Protein AF-A0A936L892-F1 (afdb_monomer_lite)

Sequence (124 aa):
MNAMTQAGFDYALLPQESIIQCRATGERIRTRLKRTVQDILESGKDLIQVKPILSGNFEAWFELETGLDRQMAYKFIQAAEKFGDGMYNNYTSLSPTVLYLISAPSTPETVVTQAIEKLSPARK

Structure (mmCIF, N/CA/C/O backbone):
data_AF-A0A936L892-F1
#
_entry.id   AF-A0A936L892-F1
#
loop_
_atom_site.group_PDB
_atom_site.id
_atom_site.type_symbol
_atom_site.label_atom_id
_atom_site.label_alt_id
_atom_site.label_comp_id
_atom_site.label_asym_id
_atom_site.label_entity_id
_atom_site.label_seq_id
_atom_site.pdbx_PDB_ins_code
_atom_site.Cartn_x
_atom_site.Cartn_y
_atom_site.Cartn_z
_atom_site.occupancy
_atom_site.B_iso_or_equiv
_atom_site.auth_seq_id
_atom_site.auth_comp_id
_atom_site.auth_asym_id
_atom_site.auth_atom_id
_atom_site.pdbx_PDB_model_num
ATOM 1 N N . MET A 1 1 ? 27.743 -10.155 -11.058 1.00 42.44 1 MET A N 1
ATOM 2 C CA . MET A 1 1 ? 26.477 -9.863 -11.766 1.00 42.44 1 MET A CA 1
ATOM 3 C C . MET A 1 1 ? 26.783 -8.848 -12.854 1.00 42.44 1 MET A C 1
ATOM 5 O O . MET A 1 1 ? 27.204 -7.750 -12.516 1.00 42.44 1 MET A O 1
ATOM 9 N N . ASN A 1 2 ? 26.671 -9.221 -14.134 1.00 41.81 2 ASN A N 1
ATOM 10 C CA . ASN A 1 2 ? 26.874 -8.277 -15.238 1.00 41.81 2 ASN A CA 1
ATOM 11 C C . ASN A 1 2 ? 25.767 -7.221 -15.212 1.00 41.81 2 ASN A C 1
ATOM 13 O O . ASN A 1 2 ? 24.605 -7.561 -14.998 1.00 41.81 2 ASN A O 1
ATOM 17 N N . ALA A 1 3 ? 26.103 -5.964 -15.506 1.00 52.38 3 ALA A N 1
ATOM 18 C CA . ALA A 1 3 ? 25.141 -4.858 -15.583 1.00 52.38 3 ALA A CA 1
ATOM 19 C C . ALA A 1 3 ? 24.004 -5.083 -16.613 1.00 52.38 3 ALA A C 1
ATOM 21 O O . ALA A 1 3 ? 23.037 -4.320 -16.646 1.00 52.38 3 ALA A O 1
ATOM 22 N N . MET A 1 4 ? 24.117 -6.122 -17.453 1.00 53.94 4 MET A N 1
ATOM 23 C CA . MET A 1 4 ? 23.160 -6.520 -18.494 1.00 53.94 4 MET A CA 1
ATOM 24 C C . MET A 1 4 ? 22.161 -7.608 -18.062 1.00 53.94 4 MET A C 1
ATOM 26 O O . MET A 1 4 ? 21.130 -7.761 -18.706 1.00 53.94 4 MET A O 1
ATOM 30 N N . THR A 1 5 ? 22.404 -8.292 -16.944 1.00 53.06 5 THR A N 1
ATOM 31 C CA . THR A 1 5 ? 21.514 -9.329 -16.394 1.00 53.06 5 THR A CA 1
ATOM 32 C C . THR A 1 5 ? 20.964 -8.869 -15.055 1.00 53.06 5 THR A C 1
ATOM 34 O O . THR A 1 5 ? 21.705 -8.815 -14.071 1.00 53.06 5 THR A O 1
ATOM 37 N N . GLN A 1 6 ? 19.669 -8.558 -15.002 1.00 57.38 6 GLN A N 1
ATOM 38 C CA . GLN A 1 6 ? 18.984 -8.249 -13.750 1.00 57.38 6 GLN A CA 1
ATOM 39 C C . GLN A 1 6 ? 17.868 -9.266 -13.515 1.00 57.38 6 GLN A C 1
ATOM 41 O O . GLN A 1 6 ? 16.940 -9.364 -14.309 1.00 57.38 6 GLN A O 1
ATOM 46 N N . ALA A 1 7 ? 17.985 -10.022 -12.417 1.00 58.97 7 ALA A N 1
ATOM 47 C CA . ALA A 1 7 ? 16.954 -10.919 -11.884 1.00 58.97 7 ALA A CA 1
ATOM 48 C C . ALA A 1 7 ? 16.265 -11.826 -12.930 1.00 58.97 7 ALA A C 1
ATOM 50 O O . ALA A 1 7 ? 15.044 -11.845 -13.037 1.00 58.97 7 ALA A O 1
ATOM 51 N N . GLY A 1 8 ? 17.049 -12.577 -13.709 1.00 69.38 8 GLY A N 1
ATOM 52 C CA . GLY A 1 8 ? 16.520 -13.560 -14.666 1.00 69.38 8 GLY A CA 1
ATOM 53 C C . GLY A 1 8 ? 16.074 -12.990 -16.016 1.00 69.38 8 GLY A C 1
ATOM 54 O O . GLY A 1 8 ? 15.695 -13.765 -16.887 1.00 69.38 8 GLY A O 1
ATOM 55 N N . PHE A 1 9 ? 16.165 -11.672 -16.223 1.00 81.06 9 PHE A N 1
ATOM 56 C CA . PHE A 1 9 ? 15.986 -11.047 -17.532 1.00 81.06 9 PHE A CA 1
ATOM 57 C C . PHE A 1 9 ? 17.336 -10.589 -18.097 1.00 81.06 9 PHE A C 1
ATOM 59 O O . PHE A 1 9 ? 18.088 -9.868 -17.427 1.00 81.06 9 PHE A O 1
ATOM 66 N N . ASP A 1 10 ? 17.639 -11.008 -19.326 1.00 85.81 10 ASP A N 1
ATOM 67 C CA . ASP A 1 10 ? 18.864 -10.633 -20.031 1.00 85.81 10 ASP A CA 1
ATOM 68 C C . ASP A 1 10 ? 18.585 -9.537 -21.067 1.00 85.81 10 ASP A C 1
ATOM 70 O O . ASP A 1 10 ? 17.989 -9.777 -22.118 1.00 85.81 10 ASP A O 1
ATOM 74 N N . TYR A 1 11 ? 19.039 -8.317 -20.769 1.00 85.31 11 TYR A N 1
ATOM 75 C CA . TYR A 1 11 ? 18.915 -7.185 -21.687 1.00 85.31 11 TYR A CA 1
ATOM 76 C C . TYR A 1 11 ? 19.799 -7.338 -22.927 1.00 85.31 11 TYR A C 1
ATOM 78 O O . TYR A 1 11 ? 19.527 -6.677 -23.924 1.00 85.31 11 TYR A O 1
ATOM 86 N N . ALA A 1 12 ? 20.836 -8.184 -22.893 1.00 85.38 12 ALA A N 1
ATOM 87 C CA . ALA A 1 12 ? 21.728 -8.388 -24.033 1.00 85.38 12 ALA A CA 1
ATOM 88 C C . ALA A 1 12 ? 21.029 -9.060 -25.229 1.00 85.38 12 ALA A C 1
ATOM 90 O O . ALA A 1 12 ? 21.540 -9.001 -26.344 1.00 85.38 12 ALA A O 1
ATOM 91 N N . LEU A 1 13 ? 19.850 -9.655 -25.014 1.00 88.69 13 LEU A N 1
ATOM 92 C CA . LEU A 1 13 ? 19.029 -10.267 -26.062 1.00 88.69 13 LEU A CA 1
ATOM 93 C C . LEU A 1 13 ? 18.173 -9.253 -26.841 1.00 88.69 13 LEU A C 1
ATOM 95 O O . LEU A 1 13 ? 17.490 -9.633 -27.790 1.00 88.69 13 LEU A O 1
ATOM 99 N N . LEU A 1 14 ? 18.172 -7.977 -26.443 1.00 89.62 14 LEU A N 1
ATOM 100 C CA . LEU A 1 14 ? 17.365 -6.931 -27.069 1.00 89.62 14 LEU A CA 1
ATOM 101 C C . LEU A 1 14 ? 18.204 -6.038 -28.000 1.00 89.62 14 LEU A C 1
ATOM 103 O O . LEU A 1 14 ? 19.376 -5.780 -27.717 1.00 89.62 14 LEU A O 1
ATOM 107 N N . PRO A 1 15 ? 17.605 -5.469 -29.065 1.00 93.31 15 PRO A N 1
ATOM 108 C CA . PRO A 1 15 ? 18.222 -4.378 -29.817 1.00 93.31 15 PRO A CA 1
ATOM 109 C C . PRO A 1 15 ? 18.571 -3.195 -28.901 1.00 93.31 15 PRO A C 1
ATOM 111 O O . PRO A 1 15 ? 17.825 -2.896 -27.966 1.00 93.31 15 PRO A O 1
ATOM 114 N N . GLN A 1 16 ? 19.668 -2.478 -29.177 1.00 84.56 16 GLN A N 1
ATOM 115 C CA . GLN A 1 16 ? 20.139 -1.390 -28.302 1.00 84.56 16 GLN A CA 1
ATOM 116 C C . GLN A 1 16 ? 19.077 -0.314 -28.025 1.00 84.56 16 GLN A C 1
ATOM 118 O O . GLN A 1 16 ? 18.935 0.129 -26.885 1.00 84.56 16 GLN A O 1
ATOM 123 N N . GLU A 1 17 ? 18.298 0.072 -29.036 1.00 86.50 17 GLU A N 1
ATOM 124 C CA . GLU A 1 17 ? 17.201 1.035 -28.882 1.00 86.50 17 GLU A CA 1
ATOM 125 C C . GLU A 1 17 ? 16.131 0.526 -27.898 1.00 86.50 17 GLU A C 1
ATOM 127 O O . GLU A 1 17 ? 15.709 1.247 -26.988 1.00 86.50 17 GLU A O 1
ATOM 132 N N . SER A 1 18 ? 15.777 -0.760 -27.991 1.00 92.75 18 SER A N 1
ATOM 133 C CA . SER A 1 18 ? 14.855 -1.414 -27.061 1.00 92.75 18 SER A CA 1
ATOM 134 C C . SER A 1 18 ? 15.426 -1.491 -25.642 1.00 92.75 18 SER A C 1
ATOM 136 O O . SER A 1 18 ? 14.683 -1.289 -24.685 1.00 92.75 18 SER A O 1
ATOM 138 N N . ILE A 1 19 ? 16.739 -1.707 -25.469 1.00 91.94 19 ILE A N 1
ATOM 139 C CA . ILE A 1 19 ? 17.382 -1.712 -24.140 1.00 91.94 19 ILE A CA 1
ATOM 140 C C . ILE A 1 19 ? 17.178 -0.366 -23.438 1.00 91.94 19 ILE A C 1
ATOM 142 O O . ILE A 1 19 ? 16.770 -0.336 -22.272 1.00 91.94 19 ILE A O 1
ATOM 146 N N . ILE A 1 20 ? 17.449 0.744 -24.132 1.00 89.56 20 ILE A N 1
ATOM 147 C CA . ILE A 1 20 ? 17.320 2.096 -23.570 1.00 89.56 20 ILE A CA 1
ATOM 148 C C . ILE A 1 20 ? 15.863 2.360 -23.174 1.00 89.56 20 ILE A C 1
ATOM 150 O O . ILE A 1 20 ? 15.589 2.766 -22.038 1.00 89.56 20 ILE A O 1
ATOM 154 N N . GLN A 1 21 ? 14.918 2.063 -24.070 1.00 92.31 21 GLN A N 1
ATOM 155 C CA . GLN A 1 21 ? 13.492 2.255 -23.816 1.00 92.31 21 GLN A CA 1
ATOM 156 C C . GLN A 1 21 ? 12.986 1.398 -22.647 1.00 92.31 21 GLN A C 1
ATOM 158 O O . GLN A 1 21 ? 12.277 1.910 -21.772 1.00 92.31 21 GLN A O 1
ATOM 163 N N . CYS A 1 22 ? 13.342 0.112 -22.600 1.00 91.12 22 CYS A N 1
ATOM 164 C CA . CYS A 1 22 ? 12.935 -0.800 -21.533 1.00 91.12 22 CYS A CA 1
ATOM 165 C C . CYS A 1 22 ? 13.489 -0.353 -20.178 1.00 91.12 22 CYS A C 1
ATOM 167 O O . CYS A 1 22 ? 12.738 -0.314 -19.204 1.00 91.12 22 CYS A O 1
ATOM 169 N N . ARG A 1 23 ? 14.760 0.068 -20.112 1.00 88.75 23 ARG A N 1
ATOM 170 C CA . ARG A 1 23 ? 15.364 0.585 -18.873 1.00 88.75 23 ARG A CA 1
ATOM 171 C C . ARG A 1 23 ? 14.668 1.849 -18.385 1.00 88.75 23 ARG A C 1
ATOM 173 O O . ARG A 1 23 ? 14.242 1.896 -17.233 1.00 88.75 23 ARG A O 1
ATOM 180 N N . ALA A 1 24 ? 14.480 2.837 -19.260 1.00 90.06 24 ALA A N 1
ATOM 181 C CA . ALA A 1 24 ? 13.786 4.074 -18.906 1.00 90.06 24 ALA A CA 1
ATOM 182 C C . ALA A 1 24 ? 12.342 3.808 -18.447 1.00 90.06 24 ALA A C 1
ATOM 184 O O . ALA A 1 24 ? 11.852 4.423 -17.500 1.00 90.06 24 ALA A O 1
ATOM 185 N N . THR A 1 25 ? 11.654 2.864 -19.092 1.00 92.12 25 THR A N 1
ATOM 186 C CA . THR A 1 25 ? 10.299 2.454 -18.703 1.00 92.12 25 THR A CA 1
ATOM 187 C C . THR A 1 25 ? 10.289 1.753 -17.347 1.00 92.12 25 THR A C 1
ATOM 189 O O . THR A 1 25 ? 9.459 2.088 -16.503 1.00 92.12 25 THR A O 1
ATOM 192 N N . GLY A 1 26 ? 11.235 0.845 -17.105 1.00 89.38 26 GLY A N 1
ATOM 193 C CA . GLY A 1 26 ? 11.392 0.151 -15.830 1.00 89.38 26 GLY A CA 1
ATOM 194 C C . GLY A 1 26 ? 11.661 1.105 -14.664 1.00 89.38 26 GLY A C 1
ATOM 195 O O . GLY A 1 26 ? 11.038 0.961 -13.613 1.00 89.38 26 GLY A O 1
ATOM 196 N N . GLU A 1 27 ? 12.514 2.116 -14.859 1.00 87.38 27 GLU A N 1
ATOM 197 C CA . GLU A 1 27 ? 12.725 3.183 -13.867 1.00 87.38 27 GLU A CA 1
ATOM 198 C C . GLU A 1 27 ? 11.417 3.912 -13.549 1.00 87.38 27 GLU A C 1
ATOM 200 O O . GLU A 1 27 ? 11.018 3.985 -12.388 1.00 87.38 27 GLU A O 1
ATOM 205 N N . ARG A 1 28 ? 10.684 4.377 -14.574 1.00 92.00 28 ARG A N 1
ATOM 206 C CA . ARG A 1 28 ? 9.403 5.078 -14.372 1.00 92.00 28 ARG A CA 1
ATOM 207 C C . ARG A 1 28 ? 8.384 4.226 -13.618 1.00 92.00 28 ARG A C 1
ATOM 209 O O . ARG A 1 28 ? 7.678 4.752 -12.759 1.00 92.00 28 ARG A O 1
ATOM 216 N N . ILE A 1 29 ? 8.292 2.932 -13.931 1.00 88.94 29 ILE A N 1
ATOM 217 C CA . ILE A 1 29 ? 7.395 2.002 -13.232 1.00 88.94 29 ILE A CA 1
ATOM 218 C C . ILE A 1 29 ? 7.804 1.883 -11.761 1.00 88.94 29 ILE A C 1
ATOM 220 O O . ILE A 1 29 ? 6.953 2.051 -10.891 1.00 88.94 29 ILE A O 1
ATOM 224 N N . ARG A 1 30 ? 9.094 1.678 -11.463 1.00 84.44 30 ARG A N 1
ATOM 225 C CA . ARG A 1 30 ? 9.586 1.605 -10.077 1.00 84.44 30 ARG A CA 1
ATOM 226 C C . ARG A 1 30 ? 9.327 2.890 -9.298 1.00 84.44 30 ARG A C 1
ATOM 228 O O . ARG A 1 30 ? 8.871 2.822 -8.160 1.00 84.44 30 ARG A O 1
ATOM 235 N N . THR A 1 31 ? 9.539 4.054 -9.910 1.00 86.25 31 THR A N 1
ATOM 236 C CA . THR A 1 31 ? 9.216 5.345 -9.287 1.00 86.25 31 THR A CA 1
ATOM 237 C C . THR A 1 31 ? 7.729 5.460 -8.965 1.00 86.25 31 THR A C 1
ATOM 239 O O . THR A 1 31 ? 7.376 5.888 -7.868 1.00 86.25 31 THR A O 1
ATOM 242 N N . ARG A 1 32 ? 6.846 5.067 -9.892 1.00 89.50 32 ARG A N 1
ATOM 243 C CA . ARG A 1 32 ? 5.392 5.093 -9.667 1.00 89.50 32 ARG A CA 1
ATOM 244 C C . ARG A 1 32 ? 4.982 4.145 -8.547 1.00 89.50 32 ARG A C 1
ATOM 246 O O . ARG A 1 32 ? 4.262 4.575 -7.661 1.00 89.50 32 ARG A O 1
ATOM 253 N N . LEU A 1 33 ? 5.503 2.918 -8.531 1.00 86.00 33 LEU A N 1
ATOM 254 C CA . LEU A 1 33 ? 5.234 1.955 -7.459 1.00 86.00 33 LEU A CA 1
ATOM 255 C C . LEU A 1 33 ? 5.681 2.481 -6.091 1.00 86.00 33 LEU A C 1
ATOM 257 O O . LEU A 1 33 ? 4.929 2.373 -5.125 1.00 86.00 33 LEU A O 1
ATOM 261 N N . LYS A 1 34 ? 6.865 3.107 -6.015 1.00 83.69 34 LYS A N 1
ATOM 262 C CA . LYS A 1 34 ? 7.345 3.731 -4.776 1.00 83.69 34 LYS A CA 1
ATOM 263 C C . LYS A 1 34 ? 6.379 4.811 -4.285 1.00 83.69 34 LYS A C 1
ATOM 265 O O . LYS A 1 34 ? 6.054 4.822 -3.102 1.00 83.69 34 LYS A O 1
ATOM 270 N N . ARG A 1 35 ? 5.915 5.681 -5.189 1.00 87.75 35 ARG A N 1
ATOM 271 C CA . ARG A 1 35 ? 4.929 6.725 -4.875 1.00 87.75 35 ARG A CA 1
ATOM 272 C C . ARG A 1 35 ? 3.603 6.128 -4.422 1.00 87.75 35 ARG A C 1
ATOM 274 O O . ARG A 1 35 ? 3.115 6.527 -3.383 1.00 87.75 35 ARG A O 1
ATOM 281 N N . THR A 1 36 ? 3.096 5.103 -5.106 1.00 90.75 36 THR A N 1
ATOM 282 C CA . THR A 1 36 ? 1.869 4.407 -4.694 1.00 90.75 36 THR A CA 1
ATOM 283 C C . THR A 1 36 ? 1.966 3.877 -3.267 1.00 90.75 36 THR A C 1
ATOM 285 O O . THR A 1 36 ? 1.011 4.001 -2.512 1.00 90.75 36 THR A O 1
ATOM 288 N N . VAL A 1 37 ? 3.109 3.315 -2.861 1.00 90.19 37 VAL A N 1
ATOM 289 C CA . VAL A 1 37 ? 3.288 2.891 -1.464 1.00 90.19 37 VAL A CA 1
ATOM 290 C C . VAL A 1 37 ? 3.270 4.080 -0.502 1.00 90.19 37 VAL A C 1
ATOM 292 O O . VAL A 1 37 ? 2.637 3.985 0.542 1.00 90.19 37 VAL A O 1
ATOM 295 N N . GLN A 1 38 ? 3.925 5.192 -0.843 1.00 88.62 38 GLN A N 1
ATOM 296 C CA . GLN A 1 38 ? 3.861 6.409 -0.025 1.00 88.62 38 GLN A CA 1
ATOM 297 C C . GLN A 1 38 ? 2.416 6.903 0.108 1.00 88.62 38 GLN A C 1
ATOM 299 O O . GLN A 1 38 ? 1.962 7.133 1.222 1.00 88.62 38 GLN A O 1
ATOM 304 N N . ASP A 1 39 ? 1.676 6.959 -0.999 1.00 92.81 39 ASP A N 1
ATOM 305 C CA . ASP A 1 39 ? 0.277 7.384 -1.019 1.00 92.81 39 ASP A CA 1
ATOM 306 C C . ASP A 1 39 ? -0.604 6.456 -0.161 1.00 92.81 39 ASP A C 1
ATOM 308 O O . ASP A 1 39 ? -1.478 6.934 0.556 1.00 92.81 39 ASP A O 1
ATOM 312 N N . ILE A 1 40 ? -0.348 5.140 -0.160 1.00 93.88 40 ILE A N 1
ATOM 313 C CA . ILE A 1 40 ? -1.037 4.177 0.720 1.00 93.88 40 ILE A CA 1
ATOM 314 C C . ILE A 1 40 ? -0.753 4.463 2.200 1.00 93.88 40 ILE A C 1
ATOM 316 O O . ILE A 1 40 ? -1.672 4.401 3.015 1.00 93.88 40 ILE A O 1
ATOM 320 N N . LEU A 1 41 ? 0.503 4.750 2.558 1.00 93.00 41 LEU A N 1
ATOM 321 C CA . LEU A 1 41 ? 0.889 5.032 3.943 1.00 93.00 41 LEU A CA 1
ATOM 322 C C . LEU A 1 41 ? 0.273 6.341 4.441 1.00 93.00 41 LEU A C 1
ATOM 324 O O . LEU A 1 41 ? -0.269 6.369 5.542 1.00 93.00 41 LEU A O 1
ATOM 328 N N . GLU A 1 42 ? 0.315 7.401 3.634 1.00 93.94 42 GLU A N 1
ATOM 329 C CA . GLU A 1 42 ? -0.307 8.681 3.987 1.00 93.94 42 GLU A CA 1
ATOM 330 C C . GLU A 1 42 ? -1.835 8.554 4.055 1.00 93.94 42 GLU A C 1
ATOM 332 O O . GLU A 1 42 ? -2.431 8.954 5.051 1.00 93.94 42 GLU A O 1
ATOM 337 N N . SER A 1 43 ? -2.461 7.855 3.099 1.00 95.88 43 SER A N 1
ATOM 338 C CA . SER A 1 43 ? -3.898 7.548 3.168 1.00 95.88 43 SER A CA 1
ATOM 339 C C . SER A 1 43 ? -4.246 6.788 4.449 1.00 95.88 43 SER A C 1
ATOM 341 O O . SER A 1 43 ? -5.240 7.084 5.100 1.00 95.88 43 SER A O 1
ATOM 343 N N . GLY A 1 44 ? -3.425 5.815 4.855 1.00 96.56 44 GLY A N 1
ATOM 344 C CA . GLY A 1 44 ? -3.628 5.091 6.107 1.00 96.56 44 GLY A CA 1
ATOM 345 C C . GLY A 1 44 ? -3.558 5.992 7.343 1.00 96.56 44 GLY A C 1
ATOM 346 O O . GLY A 1 44 ? -4.368 5.818 8.252 1.00 96.56 44 GLY A O 1
ATOM 347 N N . LYS A 1 45 ? -2.658 6.984 7.370 1.00 95.75 45 LYS A N 1
ATOM 348 C CA . LYS A 1 45 ? -2.585 7.982 8.454 1.00 95.75 45 LYS A CA 1
ATOM 349 C C . LYS A 1 45 ? -3.843 8.843 8.514 1.00 95.75 45 LYS A C 1
ATOM 351 O O . LYS A 1 45 ? -4.388 9.031 9.601 1.00 95.75 45 LYS A O 1
ATOM 356 N N . ASP A 1 46 ? -4.334 9.302 7.367 1.00 97.00 46 ASP A N 1
ATOM 357 C CA . ASP A 1 46 ? -5.580 10.069 7.292 1.00 97.00 46 ASP A CA 1
ATOM 358 C C . ASP A 1 46 ? -6.771 9.229 7.774 1.00 97.00 46 ASP A C 1
ATOM 360 O O . ASP A 1 46 ? -7.601 9.691 8.563 1.00 97.00 46 ASP A O 1
ATOM 364 N N . LEU A 1 47 ? -6.818 7.949 7.385 1.00 97.50 47 LEU A N 1
ATOM 365 C CA . LEU A 1 47 ? -7.852 7.016 7.833 1.00 97.50 47 LEU A CA 1
ATOM 366 C C . LEU A 1 47 ? -7.812 6.780 9.349 1.00 97.50 47 LEU A C 1
ATOM 368 O O . LEU A 1 47 ? -8.868 6.733 9.981 1.00 97.50 47 LEU A O 1
ATOM 372 N N . ILE A 1 48 ? -6.623 6.677 9.951 1.00 96.88 48 ILE A N 1
ATOM 373 C CA . ILE A 1 48 ? -6.459 6.578 11.412 1.00 96.88 48 ILE A CA 1
ATOM 374 C C . ILE A 1 48 ? -7.059 7.807 12.112 1.00 96.88 48 ILE A C 1
ATOM 376 O O . ILE A 1 48 ? -7.716 7.660 13.143 1.00 96.88 48 ILE A O 1
ATOM 380 N N . GLN A 1 49 ? -6.882 9.003 11.546 1.00 96.50 49 GLN A N 1
ATOM 381 C CA . GLN A 1 49 ? -7.387 10.251 12.127 1.00 96.50 49 GLN A CA 1
ATOM 382 C C . GLN A 1 49 ? -8.904 10.417 11.975 1.00 96.50 49 GLN A C 1
ATOM 384 O O . GLN A 1 49 ? -9.563 10.879 12.906 1.00 96.50 49 GLN A O 1
ATOM 389 N N . VAL A 1 50 ? -9.476 10.042 10.826 1.00 96.81 50 VAL A N 1
ATOM 390 C CA . VAL A 1 50 ? -10.912 10.241 10.555 1.00 96.81 50 VAL A CA 1
ATOM 391 C C . VAL A 1 50 ? -11.793 9.148 11.171 1.00 96.81 50 VAL A C 1
ATOM 393 O O . VAL A 1 50 ? -12.944 9.402 11.533 1.00 96.81 50 VAL A O 1
ATOM 396 N N . LYS A 1 51 ? -11.267 7.929 11.348 1.00 96.69 51 LYS A N 1
ATOM 397 C CA . LYS A 1 51 ? -12.037 6.774 11.835 1.00 96.69 51 LYS A CA 1
ATOM 398 C C . LYS A 1 51 ? -12.763 7.009 13.175 1.00 96.69 51 LYS A C 1
ATOM 400 O O . LYS A 1 51 ? -13.917 6.591 13.269 1.00 96.69 51 LYS A O 1
ATOM 405 N N . PRO A 1 52 ? -12.181 7.669 14.199 1.00 96.75 52 PRO A N 1
ATOM 406 C CA . PRO A 1 52 ? -12.890 7.976 15.447 1.00 96.75 52 PRO A CA 1
ATOM 407 C C . PRO A 1 52 ? -14.083 8.929 15.268 1.00 96.75 52 PRO A C 1
ATOM 409 O O . PRO A 1 52 ? -15.081 8.805 15.980 1.00 96.75 52 PRO A O 1
ATOM 412 N N . ILE A 1 53 ? -14.003 9.852 14.302 1.00 97.44 53 ILE A N 1
ATOM 413 C CA . ILE A 1 53 ? -15.058 10.833 13.995 1.00 97.44 53 ILE A CA 1
ATOM 414 C C . ILE A 1 53 ? -16.287 10.120 13.415 1.00 97.44 53 ILE A C 1
ATOM 416 O O . ILE A 1 53 ? -17.425 10.439 13.748 1.00 97.44 53 ILE A O 1
ATOM 420 N N . LEU A 1 54 ? -16.051 9.102 12.586 1.00 95.00 54 LEU A N 1
ATOM 421 C CA . LEU A 1 54 ? -17.071 8.349 11.853 1.00 95.00 54 LEU A CA 1
ATOM 422 C C . LEU A 1 54 ? -17.559 7.110 12.616 1.00 95.00 54 LEU A C 1
ATOM 424 O O . LEU A 1 54 ? -17.799 6.060 12.018 1.00 95.00 54 LEU A O 1
ATOM 428 N N . SER A 1 55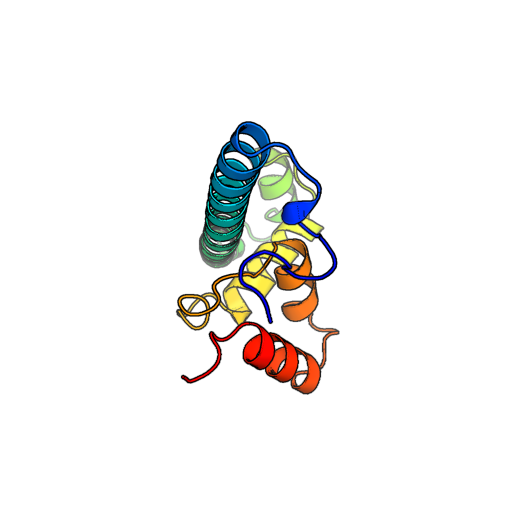 ? -17.693 7.207 13.940 1.00 87.12 55 SER A N 1
ATOM 429 C CA . SER A 1 55 ? -18.084 6.085 14.802 1.00 87.12 55 SER A CA 1
ATOM 430 C C . SER A 1 55 ? -19.335 5.360 14.272 1.00 87.12 55 SER A C 1
ATOM 432 O O . SER A 1 55 ? -20.429 5.920 14.230 1.00 87.12 55 SER A O 1
ATOM 434 N N . GLY A 1 56 ? -19.154 4.108 13.833 1.00 88.88 56 GLY A N 1
ATOM 435 C CA . GLY A 1 56 ? -20.204 3.242 13.277 1.00 88.88 56 GLY A CA 1
ATOM 436 C C . GLY A 1 56 ? -20.505 3.402 11.778 1.00 88.88 56 GLY A C 1
ATOM 437 O O . GLY A 1 56 ? -21.247 2.588 11.242 1.00 88.88 56 GLY A O 1
ATOM 438 N N . ASN A 1 57 ? -19.932 4.400 11.096 1.00 96.00 57 ASN A N 1
ATOM 439 C CA . ASN A 1 57 ? -20.164 4.673 9.667 1.00 96.00 57 ASN A CA 1
ATOM 440 C C . ASN A 1 57 ? -18.883 4.675 8.818 1.00 96.00 57 ASN A C 1
ATOM 442 O O . ASN A 1 57 ? -18.945 4.940 7.620 1.00 96.00 57 ASN A O 1
ATOM 446 N N . PHE A 1 58 ? -17.725 4.399 9.421 1.00 97.50 58 PHE A N 1
ATOM 447 C CA . PHE A 1 58 ? -16.423 4.486 8.762 1.00 97.50 58 PHE A CA 1
ATOM 448 C C . PHE A 1 58 ? -16.340 3.654 7.475 1.00 97.50 58 PHE A C 1
ATOM 450 O O . PHE A 1 58 ? -15.906 4.168 6.451 1.00 97.50 58 PHE A O 1
ATOM 457 N N . GLU A 1 59 ? -16.781 2.396 7.504 1.00 96.44 59 GLU A N 1
ATOM 458 C CA . GLU A 1 59 ? -16.716 1.505 6.344 1.00 96.44 59 GLU A CA 1
ATOM 459 C C . GLU A 1 59 ? -17.597 1.995 5.191 1.00 96.44 59 GLU A C 1
ATOM 461 O O . GLU A 1 59 ? -17.139 2.052 4.054 1.00 96.44 59 GLU A O 1
ATOM 466 N N . ALA A 1 60 ? -18.837 2.392 5.493 1.00 96.94 60 ALA A N 1
ATOM 467 C CA . ALA A 1 60 ? -19.776 2.897 4.494 1.00 96.94 60 ALA A CA 1
ATOM 468 C C . ALA A 1 60 ? -19.292 4.221 3.885 1.00 96.94 60 ALA A C 1
ATOM 470 O O . ALA A 1 60 ? -19.405 4.427 2.680 1.00 96.94 60 ALA A O 1
ATOM 471 N N . TRP A 1 61 ? -18.719 5.102 4.710 1.00 98.12 61 TRP A N 1
ATOM 472 C CA . TRP A 1 61 ? -18.096 6.338 4.246 1.00 98.12 61 TRP A CA 1
ATOM 473 C C . TRP A 1 61 ? -16.886 6.059 3.347 1.00 98.12 61 TRP A C 1
ATOM 475 O O . TRP A 1 61 ? -16.784 6.630 2.267 1.00 98.12 61 TRP A O 1
ATOM 485 N N . PHE A 1 62 ? -15.999 5.143 3.742 1.00 98.00 62 PHE A N 1
ATOM 486 C CA . PHE A 1 62 ? -14.826 4.797 2.941 1.00 98.00 62 PHE A CA 1
ATOM 487 C C . PHE A 1 62 ? -15.209 4.199 1.581 1.00 98.00 62 PHE A C 1
ATOM 489 O O . PHE A 1 62 ? -14.651 4.591 0.554 1.00 98.00 62 PHE A O 1
ATOM 496 N N . GLU A 1 63 ? -16.176 3.278 1.569 1.00 97.56 63 GLU A N 1
ATOM 497 C CA . GLU A 1 63 ? -16.708 2.680 0.341 1.00 97.56 63 GLU A CA 1
ATOM 498 C C . GLU A 1 63 ? -17.336 3.741 -0.574 1.00 97.56 63 GLU A C 1
ATOM 500 O O . GLU A 1 63 ? -17.104 3.713 -1.782 1.00 97.56 63 GLU A O 1
ATOM 505 N N . LEU A 1 64 ? -18.061 4.714 -0.010 1.00 97.56 64 LEU A N 1
ATOM 506 C CA . LEU A 1 64 ? -18.648 5.830 -0.754 1.00 97.56 64 LEU A CA 1
ATOM 507 C C . LEU A 1 64 ? -17.587 6.750 -1.382 1.00 97.56 64 LEU A C 1
ATOM 509 O O . LEU A 1 64 ? -17.687 7.068 -2.564 1.00 97.56 64 LEU A O 1
ATOM 513 N N . GLU A 1 65 ? -16.589 7.181 -0.609 1.00 97.62 65 GLU A N 1
ATOM 514 C CA . GLU A 1 65 ? -15.588 8.163 -1.059 1.00 97.62 65 GLU A CA 1
ATOM 515 C C . GLU A 1 65 ? -14.579 7.578 -2.054 1.00 97.62 65 GLU A C 1
ATOM 517 O O . GLU A 1 65 ? -14.055 8.287 -2.913 1.00 97.62 65 GLU A O 1
ATOM 522 N N . THR A 1 66 ? -14.274 6.283 -1.937 1.00 96.25 66 THR A N 1
ATOM 523 C CA . THR A 1 66 ? -13.170 5.665 -2.690 1.00 96.25 66 THR A CA 1
ATOM 524 C C . THR A 1 66 ? -13.618 4.625 -3.712 1.00 96.25 66 THR A C 1
ATOM 526 O O . THR A 1 66 ? -12.859 4.308 -4.629 1.00 96.25 66 THR A O 1
ATOM 529 N N . GLY A 1 67 ? -14.817 4.056 -3.554 1.00 97.56 67 GLY A N 1
ATOM 530 C CA . GLY A 1 67 ? -15.265 2.884 -4.308 1.00 97.56 67 GLY A CA 1
ATOM 531 C C . GLY A 1 67 ? -14.528 1.583 -3.953 1.00 97.56 67 GLY A C 1
ATOM 532 O O . GLY A 1 67 ? -14.711 0.577 -4.639 1.00 97.56 67 GLY A O 1
ATOM 533 N N . LEU A 1 68 ? -13.676 1.586 -2.921 1.00 96.56 68 LEU A N 1
ATOM 534 C CA . LEU A 1 68 ? -12.936 0.417 -2.448 1.00 96.56 68 LEU A CA 1
ATOM 535 C C . LEU A 1 68 ? -13.624 -0.203 -1.236 1.00 96.56 68 LEU A C 1
ATOM 537 O O . LEU A 1 68 ? -14.202 0.501 -0.419 1.00 96.56 68 LEU A O 1
ATOM 541 N N . ASP A 1 69 ? -13.499 -1.521 -1.089 1.00 95.94 69 ASP A N 1
ATOM 542 C CA . ASP A 1 69 ? -14.114 -2.236 0.027 1.00 95.94 69 ASP A CA 1
ATOM 543 C C . ASP A 1 69 ? -13.496 -1.883 1.391 1.00 95.94 69 ASP A C 1
ATOM 545 O O . ASP A 1 69 ? -12.355 -1.416 1.507 1.00 95.94 69 ASP A O 1
ATOM 549 N N . ARG A 1 70 ? -14.224 -2.201 2.468 1.00 95.50 70 ARG A N 1
ATOM 550 C CA . ARG A 1 70 ? -13.694 -2.057 3.833 1.00 95.50 70 ARG A CA 1
ATOM 551 C C . ARG A 1 70 ? -12.339 -2.745 4.056 1.00 95.50 70 ARG A C 1
ATOM 553 O O . ARG A 1 70 ? -11.568 -2.302 4.904 1.00 95.50 70 ARG A O 1
ATOM 560 N N . GLN A 1 71 ? -12.025 -3.839 3.348 1.00 95.75 71 GLN A N 1
ATOM 561 C CA . GLN A 1 71 ? -10.763 -4.559 3.562 1.00 95.75 71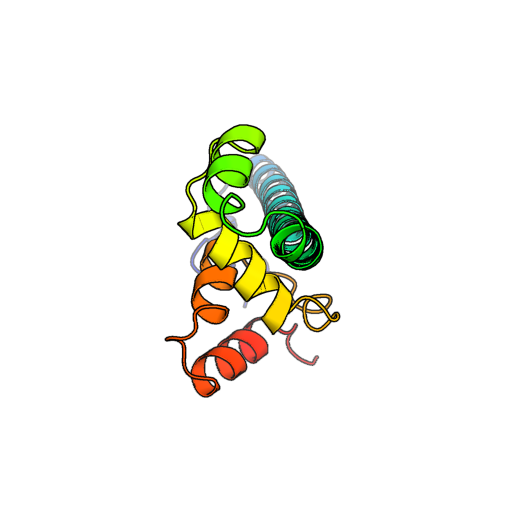 GLN A CA 1
ATOM 562 C C . GLN A 1 71 ? -9.570 -3.699 3.146 1.00 95.75 71 GLN A C 1
ATOM 564 O O . GLN A 1 71 ? -8.529 -3.735 3.803 1.00 95.75 71 GLN A O 1
ATOM 569 N N . MET A 1 72 ? -9.720 -2.915 2.079 1.00 96.88 72 MET A N 1
ATOM 570 C CA . MET A 1 72 ? -8.707 -1.968 1.628 1.00 96.88 72 MET A CA 1
ATOM 571 C C . MET A 1 72 ? -8.457 -0.863 2.656 1.00 96.88 72 MET A C 1
ATOM 573 O O . MET A 1 72 ? -7.292 -0.572 2.928 1.00 96.88 72 MET A O 1
ATOM 577 N N . ALA A 1 73 ? -9.502 -0.339 3.307 1.00 97.06 73 ALA A N 1
ATOM 578 C CA . ALA A 1 73 ? -9.347 0.635 4.393 1.00 97.06 73 ALA A CA 1
ATOM 579 C C . ALA A 1 73 ? -8.440 0.096 5.510 1.00 97.06 73 ALA A C 1
ATOM 581 O O . ALA A 1 73 ? -7.458 0.728 5.900 1.00 97.06 73 ALA A O 1
ATOM 582 N N . TYR A 1 74 ? -8.722 -1.121 5.984 1.00 97.06 74 TYR A N 1
ATOM 583 C CA . TYR A 1 74 ? -7.939 -1.742 7.052 1.00 97.06 74 TYR A CA 1
ATOM 584 C C . TYR A 1 74 ? -6.518 -2.109 6.615 1.00 97.06 74 TYR A C 1
ATOM 586 O O . TYR A 1 74 ? -5.599 -2.002 7.422 1.00 97.06 74 TYR A O 1
ATOM 594 N N . LYS A 1 75 ? -6.298 -2.478 5.347 1.00 97.00 75 LYS A N 1
ATOM 595 C CA . LYS A 1 75 ? -4.943 -2.680 4.807 1.00 97.00 75 LYS A CA 1
ATOM 596 C C . LYS A 1 75 ? -4.125 -1.389 4.815 1.00 97.00 75 LYS A C 1
ATOM 598 O O . LYS A 1 75 ? -2.936 -1.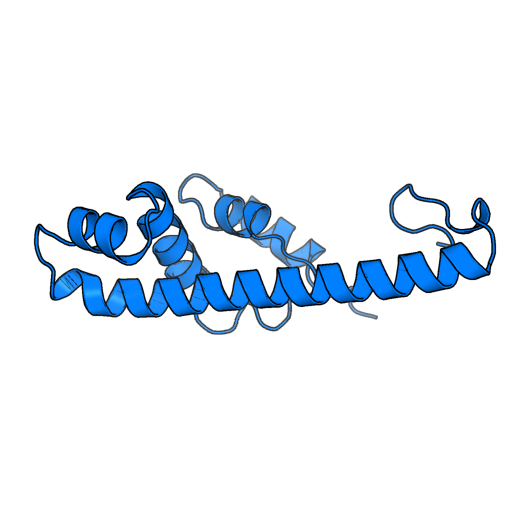442 5.117 1.00 97.00 75 LYS A O 1
ATOM 603 N N . PHE A 1 76 ? -4.737 -0.248 4.490 1.00 96.88 76 PHE A N 1
ATOM 604 C CA . PHE A 1 76 ? -4.055 1.050 4.516 1.00 96.88 76 PHE A CA 1
ATOM 605 C C . PHE A 1 76 ? -3.706 1.445 5.951 1.00 96.88 76 PHE A C 1
ATOM 607 O O . PHE A 1 76 ? -2.556 1.782 6.220 1.00 96.88 76 PHE A O 1
ATOM 614 N N . ILE A 1 77 ? -4.665 1.317 6.876 1.00 96.62 77 ILE A N 1
ATOM 615 C CA . ILE A 1 77 ? -4.453 1.568 8.309 1.00 96.62 77 ILE A CA 1
ATOM 616 C C . ILE A 1 77 ? -3.314 0.692 8.847 1.00 96.62 77 ILE A C 1
ATOM 618 O O . ILE A 1 77 ? -2.346 1.223 9.377 1.00 96.62 77 ILE A O 1
ATOM 622 N N . GLN A 1 78 ? -3.359 -0.626 8.627 1.00 95.50 78 GLN A N 1
ATOM 623 C CA . GLN A 1 78 ? -2.310 -1.551 9.082 1.00 95.50 78 GLN A CA 1
ATOM 624 C C . GLN A 1 78 ? -0.936 -1.214 8.490 1.00 95.50 78 GLN A C 1
ATOM 626 O O . GLN A 1 78 ? 0.092 -1.349 9.156 1.00 95.50 78 GLN A O 1
ATOM 631 N N . ALA A 1 79 ? -0.893 -0.784 7.226 1.00 93.38 79 ALA A N 1
ATOM 632 C CA . ALA A 1 79 ? 0.349 -0.350 6.603 1.00 93.38 79 ALA A CA 1
ATOM 633 C C . ALA A 1 79 ? 0.909 0.912 7.265 1.00 93.38 79 ALA A C 1
ATOM 635 O O . ALA A 1 79 ? 2.101 0.952 7.575 1.00 93.38 79 ALA A O 1
ATOM 636 N N . ALA A 1 80 ? 0.058 1.904 7.525 1.00 93.88 80 ALA A N 1
ATOM 637 C CA . ALA A 1 80 ? 0.440 3.137 8.199 1.00 93.88 80 ALA A CA 1
ATOM 638 C C . ALA A 1 80 ? 0.871 2.903 9.654 1.00 93.88 80 ALA A C 1
ATOM 640 O O . ALA A 1 80 ? 1.918 3.404 10.048 1.00 93.88 80 ALA A O 1
ATOM 641 N N . GLU A 1 81 ? 0.143 2.091 10.424 1.00 92.88 81 GLU A N 1
ATOM 642 C CA . GLU A 1 81 ? 0.504 1.743 11.807 1.00 92.88 81 GLU A CA 1
ATOM 643 C C . GLU A 1 81 ? 1.883 1.078 11.892 1.00 92.88 81 GLU A C 1
ATOM 645 O O . GLU A 1 81 ? 2.645 1.334 12.820 1.00 92.88 81 GLU A O 1
ATOM 650 N N . LYS A 1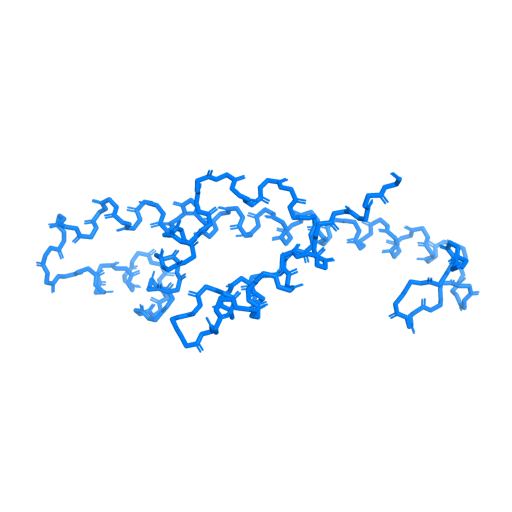 82 ? 2.227 0.233 10.912 1.00 89.12 82 LYS A N 1
ATOM 651 C CA . LYS A 1 82 ? 3.482 -0.529 10.932 1.00 89.12 82 LYS A CA 1
ATOM 652 C C . LYS A 1 82 ? 4.672 0.215 10.322 1.00 89.12 82 LYS A C 1
ATOM 654 O O . LYS A 1 82 ? 5.805 -0.028 10.727 1.00 89.12 82 LYS A O 1
ATOM 659 N N . PHE A 1 83 ? 4.443 1.082 9.331 1.00 87.25 83 PHE A N 1
ATOM 660 C CA . PHE A 1 83 ? 5.517 1.677 8.516 1.00 87.25 83 PHE A CA 1
ATOM 661 C C . PHE A 1 83 ? 5.425 3.200 8.318 1.00 87.25 83 PHE A C 1
ATOM 663 O O . PHE A 1 83 ? 6.286 3.771 7.641 1.00 87.25 83 PHE A O 1
ATOM 670 N N . GLY A 1 84 ? 4.418 3.869 8.884 1.00 80.44 84 GLY A N 1
ATOM 671 C CA . GLY A 1 84 ? 4.132 5.290 8.663 1.00 80.44 84 GLY A CA 1
ATOM 672 C C . GLY A 1 84 ? 5.181 6.262 9.215 1.00 80.44 84 GLY A C 1
ATOM 673 O O . GLY A 1 84 ? 5.377 7.330 8.629 1.00 80.44 84 GLY A O 1
ATOM 674 N N . ASP A 1 85 ? 5.914 5.882 10.265 1.00 79.12 85 ASP A N 1
ATOM 675 C CA . ASP A 1 85 ? 6.856 6.753 10.996 1.00 79.12 85 ASP A CA 1
ATOM 676 C C . ASP A 1 85 ? 8.265 6.832 10.373 1.00 79.12 85 ASP A C 1
ATOM 678 O O . ASP A 1 85 ? 9.272 7.047 11.043 1.00 79.12 85 ASP A O 1
ATOM 682 N N . GLY A 1 86 ? 8.371 6.664 9.053 1.00 61.97 86 GLY A N 1
ATOM 683 C CA . GLY A 1 86 ? 9.614 6.935 8.322 1.00 61.97 86 GLY A CA 1
ATOM 684 C C . GLY A 1 86 ? 10.590 5.761 8.208 1.00 61.97 86 GLY A C 1
ATOM 685 O O . GLY A 1 86 ? 11.597 5.896 7.509 1.00 61.97 86 GLY A O 1
ATOM 686 N N . MET A 1 87 ? 10.262 4.583 8.758 1.00 58.03 87 MET A N 1
ATOM 687 C CA . MET A 1 87 ? 10.981 3.332 8.452 1.00 58.03 87 MET A CA 1
ATOM 688 C C . MET A 1 87 ? 11.039 3.076 6.934 1.00 58.03 87 MET A C 1
ATOM 690 O O . MET A 1 87 ? 12.021 2.543 6.423 1.00 58.03 87 MET A O 1
ATOM 694 N N . TYR A 1 88 ? 10.017 3.525 6.193 1.00 59.31 88 TYR A N 1
ATOM 695 C CA . TYR A 1 88 ? 9.865 3.265 4.764 1.00 59.31 88 TYR A CA 1
ATOM 696 C C . TYR A 1 88 ? 10.816 4.042 3.832 1.00 59.31 88 TYR A C 1
ATOM 698 O O . TYR A 1 88 ? 11.073 3.594 2.712 1.00 59.31 88 TYR A O 1
ATOM 706 N N . ASN A 1 89 ? 11.381 5.180 4.258 1.00 56.47 89 ASN A N 1
ATOM 707 C CA . ASN A 1 89 ? 12.147 6.063 3.359 1.00 56.47 89 ASN A CA 1
ATOM 708 C C . ASN A 1 89 ? 13.379 5.390 2.720 1.00 56.47 89 ASN A C 1
ATOM 710 O O . ASN A 1 89 ? 13.830 5.820 1.653 1.00 56.47 89 ASN A O 1
ATOM 714 N N . ASN A 1 90 ? 13.865 4.298 3.316 1.00 57.16 90 ASN A N 1
ATOM 715 C CA . ASN A 1 90 ? 15.043 3.562 2.866 1.00 57.16 90 ASN A CA 1
ATOM 716 C C . ASN A 1 90 ? 14.741 2.359 1.950 1.00 57.16 90 ASN A C 1
ATOM 718 O O . ASN A 1 90 ? 15.672 1.821 1.349 1.00 57.16 90 ASN A O 1
ATOM 722 N N . TYR A 1 91 ? 13.479 1.943 1.780 1.00 61.41 91 TYR A N 1
ATOM 723 C CA . TYR A 1 91 ? 13.146 0.773 0.957 1.00 61.41 91 TYR A CA 1
ATOM 724 C C . TYR A 1 91 ? 12.892 1.190 -0.486 1.00 61.41 91 TYR A C 1
ATOM 726 O O . TYR A 1 91 ? 11.889 1.811 -0.835 1.00 61.41 91 TYR A O 1
ATOM 734 N N . THR A 1 92 ? 13.834 0.866 -1.365 1.00 56.12 92 THR A N 1
ATOM 735 C CA . THR A 1 92 ? 13.830 1.376 -2.744 1.00 56.12 92 THR A CA 1
ATOM 736 C C . THR A 1 92 ? 12.954 0.557 -3.702 1.00 56.12 92 THR A C 1
ATOM 738 O O . THR A 1 92 ? 12.849 0.917 -4.874 1.00 56.12 92 THR A O 1
ATOM 741 N N . SER A 1 93 ? 12.305 -0.517 -3.224 1.00 66.44 93 SER A N 1
ATOM 742 C CA . SER A 1 93 ? 11.757 -1.567 -4.104 1.00 66.44 93 SER A CA 1
ATOM 743 C C . SER A 1 93 ? 10.501 -2.286 -3.586 1.00 66.44 93 SER A C 1
ATOM 745 O O . SER A 1 93 ? 10.232 -3.408 -4.014 1.00 66.44 93 SER A O 1
ATOM 747 N N . LEU A 1 94 ? 9.737 -1.707 -2.656 1.00 76.56 94 LEU A N 1
ATOM 748 C CA . LEU A 1 94 ? 8.529 -2.368 -2.152 1.00 76.56 94 LEU A CA 1
ATOM 749 C C . LEU A 1 94 ? 7.362 -2.177 -3.135 1.00 76.56 94 LEU A C 1
ATOM 751 O O . LEU A 1 94 ? 7.060 -1.053 -3.533 1.00 76.56 94 LEU A O 1
ATOM 755 N N . SER A 1 95 ? 6.688 -3.262 -3.518 1.00 83.31 95 SER A N 1
ATOM 756 C CA . SER A 1 95 ? 5.399 -3.162 -4.211 1.00 83.31 95 SER A CA 1
ATOM 757 C C . SER A 1 95 ? 4.252 -3.039 -3.197 1.00 83.31 95 SER A C 1
ATOM 759 O O . SER A 1 95 ? 4.386 -3.532 -2.073 1.00 83.31 95 SER A O 1
ATOM 761 N N . PRO A 1 96 ? 3.094 -2.466 -3.580 1.00 88.62 96 PRO A N 1
ATOM 762 C CA . PRO A 1 96 ? 1.908 -2.426 -2.719 1.00 88.62 96 PRO A CA 1
ATOM 763 C C . PRO A 1 96 ? 1.488 -3.803 -2.190 1.00 88.62 96 PRO A C 1
ATOM 765 O O . PRO A 1 96 ? 1.127 -3.950 -1.029 1.00 88.62 96 PRO A O 1
ATOM 768 N N . THR A 1 97 ? 1.592 -4.847 -3.016 1.00 89.44 97 THR A N 1
ATOM 769 C CA . THR A 1 97 ? 1.278 -6.217 -2.593 1.00 89.44 97 THR A CA 1
ATOM 770 C C . THR A 1 97 ? 2.204 -6.693 -1.480 1.00 89.44 97 THR A C 1
ATOM 772 O O . THR A 1 97 ? 1.731 -7.249 -0.493 1.00 89.44 97 THR A O 1
ATOM 775 N N . VAL A 1 98 ? 3.516 -6.464 -1.618 1.00 88.25 98 VAL A N 1
ATOM 776 C CA . VAL A 1 98 ? 4.479 -6.843 -0.577 1.00 88.25 98 VAL A CA 1
ATOM 777 C C . VAL A 1 98 ? 4.211 -6.044 0.692 1.00 88.25 98 VAL A C 1
ATOM 779 O O . VAL A 1 98 ? 4.223 -6.652 1.755 1.00 88.25 98 VAL A O 1
ATOM 782 N N . LEU A 1 99 ? 3.893 -4.745 0.583 1.00 90.12 99 LEU A N 1
ATOM 783 C CA . LEU A 1 99 ? 3.479 -3.916 1.720 1.00 90.12 99 LEU A CA 1
ATOM 784 C C . LEU A 1 99 ? 2.348 -4.571 2.500 1.00 90.12 99 LEU A C 1
ATOM 786 O O . LEU A 1 99 ? 2.526 -4.857 3.675 1.00 90.12 99 LEU A O 1
ATOM 790 N N . TYR A 1 100 ? 1.227 -4.888 1.851 1.00 91.25 100 TYR A N 1
ATOM 791 C CA . TYR A 1 100 ? 0.094 -5.494 2.552 1.00 91.25 100 TYR A CA 1
ATOM 792 C C . TYR A 1 100 ? 0.449 -6.831 3.197 1.00 91.25 100 TYR A C 1
ATOM 794 O O . TYR A 1 100 ? 0.018 -7.097 4.315 1.00 91.25 100 TYR A O 1
ATOM 802 N N . LEU A 1 101 ?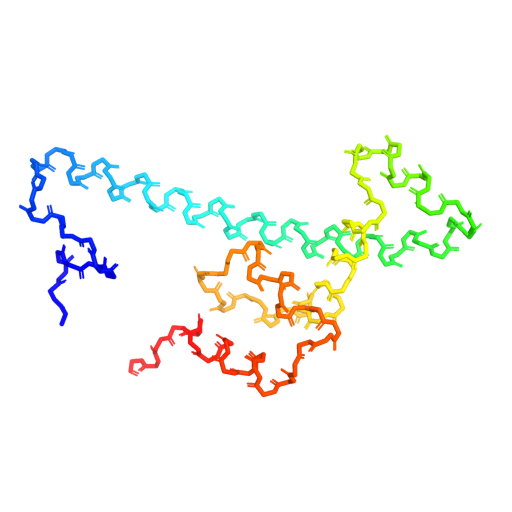 1.258 -7.658 2.527 1.00 90.12 101 LEU A N 1
ATOM 803 C CA . LEU A 1 101 ? 1.707 -8.928 3.089 1.00 90.12 101 LEU A CA 1
ATOM 804 C C . LEU A 1 101 ? 2.538 -8.711 4.354 1.00 90.12 101 LEU A C 1
ATOM 806 O O . LEU A 1 101 ? 2.261 -9.342 5.365 1.00 90.12 101 LEU A O 1
ATOM 810 N N . ILE A 1 102 ? 3.521 -7.810 4.345 1.00 90.31 102 ILE A N 1
ATOM 811 C CA . ILE A 1 102 ? 4.362 -7.575 5.529 1.00 90.31 102 ILE A CA 1
ATOM 812 C C . ILE A 1 102 ? 3.655 -6.750 6.613 1.00 90.31 102 ILE A C 1
ATOM 814 O O . ILE A 1 102 ? 4.039 -6.829 7.780 1.00 90.31 102 ILE A O 1
ATOM 818 N N . SER A 1 103 ? 2.611 -5.999 6.259 1.00 89.81 103 SER A N 1
ATOM 819 C CA . SER A 1 103 ? 1.745 -5.263 7.187 1.00 89.81 103 SER A CA 1
ATOM 820 C C . SER A 1 103 ? 0.712 -6.142 7.884 1.00 89.81 103 SER A C 1
ATOM 822 O O . SER A 1 103 ? 0.296 -5.802 8.987 1.00 89.81 103 SER A O 1
ATOM 824 N N . ALA A 1 104 ? 0.327 -7.271 7.285 1.00 92.50 104 ALA A N 1
ATOM 825 C CA . ALA A 1 104 ? -0.714 -8.133 7.829 1.00 92.50 104 ALA A CA 1
ATOM 826 C C . ALA A 1 104 ? -0.376 -8.630 9.255 1.00 92.50 104 ALA A C 1
ATOM 828 O O . ALA A 1 104 ? 0.767 -9.027 9.510 1.00 92.50 104 ALA A O 1
ATOM 829 N N . PRO A 1 105 ? -1.362 -8.696 10.175 1.00 87.88 105 PRO A N 1
ATOM 830 C CA . PRO A 1 105 ? -1.162 -9.211 11.535 1.00 87.88 105 PRO A CA 1
ATOM 831 C C . PRO A 1 105 ? -0.700 -10.671 11.580 1.00 87.88 105 PRO A C 1
ATOM 833 O O . PRO A 1 105 ? -0.032 -11.088 12.519 1.00 87.88 105 PRO A O 1
ATOM 836 N N . SER A 1 106 ? -1.057 -11.454 10.559 1.00 90.44 106 SER A N 1
ATOM 837 C CA . SER A 1 106 ? -0.662 -12.857 10.422 1.00 90.44 106 SER A CA 1
ATOM 838 C C . SER A 1 106 ? 0.800 -13.044 10.018 1.00 90.44 106 SER A C 1
ATOM 840 O O . SER A 1 106 ? 1.287 -14.173 10.050 1.00 90.44 106 SER A O 1
ATOM 842 N N . THR A 1 107 ? 1.498 -11.978 9.620 1.00 88.62 107 THR A N 1
ATOM 843 C CA . THR A 1 107 ? 2.885 -12.068 9.168 1.00 88.62 107 THR A CA 1
ATOM 844 C C . THR A 1 107 ? 3.837 -11.974 10.358 1.00 88.62 107 THR A C 1
ATOM 846 O O . THR A 1 107 ? 3.899 -10.918 10.996 1.00 88.62 107 THR A O 1
ATOM 849 N N . PRO A 1 108 ? 4.614 -13.038 10.653 1.00 90.06 108 PRO A N 1
ATOM 850 C CA . PRO A 1 108 ? 5.541 -13.043 11.779 1.00 90.06 108 PRO A CA 1
ATOM 851 C C . PRO A 1 108 ? 6.594 -11.943 11.659 1.00 90.06 108 PRO A C 1
ATOM 853 O O . PRO A 1 108 ? 7.103 -11.676 10.569 1.00 90.06 108 PRO A O 1
ATOM 856 N N . GLU A 1 109 ? 6.990 -11.359 12.788 1.00 84.81 109 GLU A N 1
ATOM 857 C CA . GLU A 1 109 ? 8.002 -10.296 12.831 1.00 84.81 109 GLU A CA 1
ATOM 858 C C . GLU A 1 109 ? 9.334 -10.728 12.198 1.00 84.81 109 GLU A C 1
ATOM 860 O O . GLU A 1 109 ? 9.957 -9.962 11.471 1.00 84.81 109 GLU A O 1
ATOM 865 N N . THR A 1 110 ? 9.721 -11.996 12.359 1.00 86.38 110 THR A N 1
ATOM 866 C CA . THR A 1 110 ? 10.916 -12.566 11.715 1.00 86.38 110 THR A CA 1
ATOM 867 C C . THR A 1 110 ? 10.870 -12.468 10.189 1.00 86.38 110 THR A C 1
ATOM 869 O O . THR A 1 110 ? 11.885 -12.166 9.562 1.00 86.38 110 THR A O 1
ATOM 872 N N . VAL A 1 111 ? 9.697 -12.671 9.581 1.00 86.38 111 VAL A N 1
ATOM 873 C CA . VAL A 1 111 ? 9.487 -12.545 8.130 1.00 86.38 111 VAL A CA 1
ATOM 874 C C . VAL A 1 111 ? 9.548 -11.080 7.707 1.00 86.38 111 VAL A C 1
ATOM 876 O O . VAL A 1 111 ? 10.147 -10.764 6.679 1.00 86.38 111 VAL A O 1
ATOM 879 N N . VAL A 1 112 ? 8.977 -10.180 8.512 1.00 84.88 112 VAL A N 1
ATOM 880 C CA . VAL A 1 112 ? 9.028 -8.730 8.272 1.00 84.88 112 VAL A CA 1
ATOM 881 C C . VAL A 1 112 ? 10.474 -8.239 8.269 1.00 84.88 112 VAL A C 1
ATOM 883 O O . VAL A 1 112 ? 10.891 -7.589 7.312 1.00 84.88 112 VAL A O 1
ATOM 886 N N . THR A 1 113 ? 11.261 -8.610 9.279 1.00 82.62 113 THR A N 1
ATOM 887 C CA . THR A 1 113 ? 12.673 -8.226 9.399 1.00 82.62 113 THR A CA 1
ATOM 888 C C . THR A 1 113 ? 13.503 -8.745 8.227 1.00 82.62 113 THR A C 1
ATOM 890 O O . THR A 1 113 ? 14.253 -7.981 7.624 1.00 82.62 113 THR A O 1
ATOM 893 N N . GLN A 1 114 ? 13.320 -10.009 7.829 1.00 83.12 114 GLN A N 1
ATOM 894 C CA . GLN A 1 114 ? 14.012 -10.569 6.660 1.00 83.12 114 GLN A CA 1
ATOM 895 C C . GLN A 1 114 ? 13.627 -9.864 5.352 1.00 83.12 114 GLN A C 1
ATOM 897 O O . GLN A 1 114 ? 14.474 -9.661 4.479 1.00 83.12 114 GLN A O 1
ATOM 902 N N . ALA A 1 115 ? 12.352 -9.502 5.185 1.00 81.44 115 ALA A N 1
ATOM 903 C CA . ALA A 1 115 ? 11.903 -8.753 4.017 1.00 81.44 115 ALA A CA 1
ATOM 904 C C . ALA A 1 115 ? 12.551 -7.362 3.985 1.00 81.44 115 ALA A C 1
ATOM 906 O O . ALA A 1 115 ? 13.124 -6.974 2.970 1.00 81.44 115 ALA A O 1
ATOM 907 N N . ILE A 1 116 ? 12.526 -6.652 5.113 1.00 77.50 116 ILE A N 1
ATOM 908 C CA . ILE A 1 116 ? 13.160 -5.342 5.302 1.00 77.50 116 ILE A CA 1
ATOM 909 C C . ILE A 1 116 ? 14.662 -5.384 4.995 1.00 77.50 116 ILE A C 1
ATOM 911 O O . ILE A 1 116 ? 15.176 -4.503 4.302 1.00 77.50 116 ILE A O 1
ATOM 915 N N . GLU A 1 117 ? 15.371 -6.410 5.461 1.00 77.44 117 GLU A N 1
ATOM 916 C CA . GLU A 1 117 ? 16.805 -6.577 5.216 1.00 77.44 117 GLU A CA 1
ATOM 917 C C . GLU A 1 117 ? 17.110 -6.732 3.720 1.00 77.44 117 GLU A C 1
ATOM 919 O O . GLU A 1 117 ? 17.993 -6.059 3.195 1.00 77.44 117 GLU A O 1
ATOM 924 N N . LYS A 1 118 ? 16.320 -7.536 2.998 1.00 74.44 118 LYS A N 1
ATOM 925 C CA . LYS A 1 118 ? 16.468 -7.714 1.541 1.00 74.44 118 LYS A CA 1
ATOM 926 C C . LYS A 1 118 ? 16.137 -6.459 0.732 1.00 74.44 118 LYS A C 1
ATOM 928 O O . LYS A 1 118 ? 16.615 -6.311 -0.391 1.00 74.44 118 LYS A O 1
ATOM 933 N N . LEU A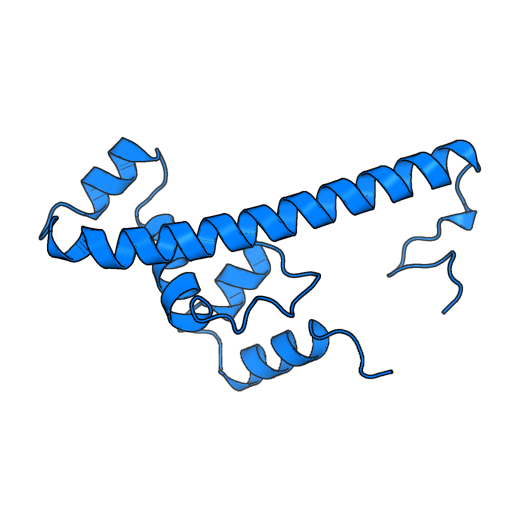 1 119 ? 15.273 -5.598 1.264 1.00 68.06 119 LEU A N 1
ATOM 934 C CA . LEU A 1 119 ? 14.815 -4.367 0.615 1.00 68.06 119 LEU A CA 1
ATOM 935 C C . LEU A 1 119 ? 15.689 -3.157 0.943 1.00 68.06 119 LEU A C 1
ATOM 937 O O . LEU A 1 119 ? 15.592 -2.130 0.264 1.00 68.06 119 LEU A O 1
ATOM 941 N N . SER A 1 120 ? 16.515 -3.275 1.980 1.00 58.50 120 SER A N 1
ATOM 942 C CA . SER A 1 120 ? 17.540 -2.295 2.300 1.00 58.50 120 SER A CA 1
ATOM 943 C C . SER A 1 120 ? 18.602 -2.342 1.199 1.00 58.50 120 SER A C 1
ATOM 945 O O . SER A 1 120 ? 19.001 -3.435 0.785 1.00 58.50 120 SER A O 1
ATOM 947 N N . PRO A 1 121 ? 19.068 -1.194 0.678 1.00 52.66 121 PRO A N 1
ATOM 948 C CA . PRO A 1 121 ? 20.182 -1.204 -0.257 1.00 52.66 121 PRO A CA 1
ATOM 949 C C . PRO A 1 121 ? 21.350 -1.930 0.415 1.00 52.66 121 PRO A C 1
ATOM 951 O O . PRO A 1 121 ? 21.694 -1.610 1.554 1.00 52.66 121 PRO A O 1
ATOM 954 N N . ALA A 1 122 ? 21.915 -2.934 -0.266 1.00 43.97 122 ALA A N 1
ATOM 955 C CA . ALA A 1 122 ? 23.074 -3.667 0.228 1.00 43.97 122 ALA A CA 1
ATOM 956 C C . ALA A 1 122 ? 24.105 -2.657 0.747 1.00 43.97 122 ALA A C 1
ATOM 958 O O . ALA A 1 122 ? 24.477 -1.740 0.006 1.00 43.97 122 ALA A O 1
ATOM 959 N N . ARG A 1 123 ? 24.519 -2.789 2.018 1.00 36.53 123 ARG A N 1
ATOM 960 C CA . ARG A 1 123 ? 25.664 -2.033 2.540 1.00 36.53 123 ARG A CA 1
ATOM 961 C C . ARG A 1 123 ? 26.818 -2.286 1.570 1.00 36.53 123 ARG A C 1
ATOM 963 O O . ARG A 1 123 ? 27.237 -3.431 1.417 1.00 36.53 123 ARG A O 1
ATOM 970 N N . LYS A 1 124 ? 27.222 -1.238 0.851 1.00 33.56 124 LYS A N 1
ATOM 971 C CA . LYS A 1 124 ? 28.488 -1.227 0.120 1.00 33.56 124 LYS A CA 1
ATOM 972 C C . LYS A 1 124 ? 29.634 -1.289 1.114 1.00 33.56 124 LYS A C 1
ATOM 974 O O . LYS A 1 124 ? 29.486 -0.665 2.189 1.00 33.56 124 LYS A O 1
#

Secondary structure (DSSP, 8-state):
--TTEETTEEGGGS-HHHHHHHHHHHHHHHHHHHHHHHHHHHHHHHHHHHTTTTTTTHHHHHHHHHS--HHHHHHHHHHHHHHTTTGGGG-S---HHHHHHHHSTTS-HHHHHHHHHHHS----

Foldseek 3Di:
DPPQDDDNDGNVPDDPVVSVVVVVVVVVVLVVQLVVLVVLLVLLVVLVVCVVVCVPCSQVVCCVVPVDGPVSNVLSVLLNVVCVPPLSVQQSGDGSVNSSQLSDPPHDPVNNVVVSVVRGPPDD

pLDDT: mean 84.31, std 15.26, range [33.56, 98.12]

Radius of gyration: 18.22 Å; chains: 1; bounding box: 49×24×45 Å